Protein AF-A0A2H5UZP2-F1 (afdb_monomer_lite)

Structure (mmCIF, N/CA/C/O backbone):
data_AF-A0A2H5UZP2-F1
#
_entry.id   AF-A0A2H5UZP2-F1
#
loop_
_atom_site.group_PDB
_atom_site.id
_atom_site.type_symbol
_atom_site.label_atom_id
_atom_site.label_alt_id
_atom_site.label_comp_id
_atom_site.label_asym_id
_atom_site.label_entity_id
_atom_site.label_seq_id
_atom_site.pdbx_PDB_ins_code
_atom_site.Cartn_x
_atom_site.Cartn_y
_atom_site.Cartn_z
_atom_site.occupancy
_atom_site.B_iso_or_equiv
_atom_site.auth_seq_id
_atom_site.auth_comp_id
_atom_site.auth_asym_id
_atom_site.auth_atom_id
_atom_site.pdbx_PDB_model_num
ATOM 1 N N . MET A 1 1 ? 13.205 -14.088 -8.915 1.00 53.28 1 MET A N 1
ATOM 2 C CA . MET A 1 1 ? 12.594 -13.088 -9.824 1.00 53.28 1 MET A CA 1
ATOM 3 C C . MET A 1 1 ? 11.179 -13.455 -10.300 1.00 53.28 1 MET A C 1
ATOM 5 O O . MET A 1 1 ? 10.355 -12.557 -10.364 1.00 53.28 1 MET A O 1
ATOM 9 N N . LYS A 1 2 ? 10.846 -14.736 -10.568 1.00 59.81 2 LYS A N 1
ATOM 10 C CA . LYS A 1 2 ? 9.486 -15.157 -10.995 1.00 59.81 2 LYS A CA 1
ATOM 11 C C . LYS A 1 2 ? 8.351 -14.804 -10.013 1.00 59.81 2 LYS A C 1
ATOM 13 O O . LYS A 1 2 ? 7.269 -14.460 -10.465 1.00 59.81 2 LYS A O 1
ATOM 18 N N . THR A 1 3 ? 8.604 -14.827 -8.702 1.00 61.09 3 THR A N 1
ATOM 19 C CA . THR A 1 3 ? 7.579 -14.585 -7.667 1.00 61.09 3 THR A CA 1
ATOM 20 C C . THR A 1 3 ? 7.046 -13.150 -7.643 1.00 61.09 3 THR A C 1
ATOM 22 O O . THR A 1 3 ? 5.877 -12.942 -7.363 1.00 61.09 3 THR A O 1
ATOM 25 N N . PHE A 1 4 ? 7.858 -12.136 -7.958 1.00 61.19 4 PHE A N 1
ATOM 26 C CA . PHE A 1 4 ? 7.394 -10.741 -7.905 1.00 61.19 4 PHE A CA 1
ATOM 27 C C . PHE A 1 4 ? 6.475 -10.388 -9.086 1.00 61.19 4 PHE A C 1
ATOM 29 O O . PHE A 1 4 ? 5.494 -9.666 -8.922 1.00 61.19 4 PHE A O 1
ATOM 36 N N . LEU A 1 5 ? 6.742 -10.969 -10.260 1.00 60.28 5 LEU A N 1
ATOM 37 C CA . LEU A 1 5 ? 5.914 -10.795 -11.456 1.00 60.28 5 LEU A CA 1
ATOM 38 C C . LEU A 1 5 ? 4.528 -11.436 -11.300 1.00 60.28 5 LEU A C 1
ATOM 40 O O . LEU A 1 5 ? 3.554 -10.871 -11.789 1.00 60.28 5 LEU A O 1
ATOM 44 N N . SER A 1 6 ? 4.409 -12.558 -10.576 1.00 66.81 6 SER A N 1
ATOM 45 C CA . SER A 1 6 ? 3.100 -13.171 -10.295 1.00 66.81 6 SER A CA 1
ATOM 46 C C . SER A 1 6 ? 2.198 -12.313 -9.398 1.00 66.81 6 SER A C 1
ATOM 48 O O . SER A 1 6 ? 0.988 -12.495 -9.429 1.00 66.81 6 SER A O 1
ATOM 50 N N . TYR A 1 7 ? 2.760 -11.350 -8.656 1.00 67.19 7 TYR A N 1
ATOM 51 C CA . TYR A 1 7 ? 2.006 -10.341 -7.898 1.00 67.19 7 TYR A CA 1
ATOM 52 C C . TYR A 1 7 ? 1.818 -9.020 -8.670 1.00 67.19 7 TYR A C 1
ATOM 54 O O . TYR A 1 7 ? 1.363 -8.034 -8.096 1.00 67.19 7 TYR A O 1
ATOM 62 N N . GLY A 1 8 ? 2.190 -8.962 -9.957 1.00 72.62 8 GLY A N 1
ATOM 63 C CA . GLY A 1 8 ? 2.057 -7.753 -10.780 1.00 72.62 8 GLY A CA 1
ATOM 64 C C . GLY A 1 8 ? 2.952 -6.588 -10.339 1.00 72.62 8 GLY A C 1
ATOM 65 O O . GLY A 1 8 ? 2.676 -5.436 -10.681 1.00 72.62 8 GLY A O 1
ATOM 66 N N . LEU A 1 9 ? 4.009 -6.866 -9.571 1.00 79.75 9 LEU A N 1
ATOM 67 C CA . LEU A 1 9 ? 4.891 -5.840 -9.022 1.00 79.75 9 LEU A CA 1
ATOM 68 C C . LEU A 1 9 ? 5.681 -5.142 -10.128 1.00 79.75 9 LEU A C 1
ATOM 70 O O . LEU A 1 9 ? 6.368 -5.784 -10.922 1.00 79.75 9 LEU A O 1
ATOM 74 N N . ARG A 1 10 ? 5.598 -3.808 -10.147 1.00 79.81 10 ARG A N 1
ATOM 75 C CA . ARG A 1 10 ? 6.279 -2.943 -11.127 1.00 79.81 10 ARG A CA 1
ATOM 76 C C . ARG A 1 10 ? 7.603 -2.364 -10.615 1.00 79.81 10 ARG A C 1
ATOM 78 O O . ARG A 1 10 ? 8.316 -1.730 -11.382 1.00 79.81 10 ARG A O 1
ATOM 85 N N . GLY A 1 11 ? 7.929 -2.580 -9.339 1.00 82.00 11 GLY A N 1
ATOM 86 C CA . GLY A 1 11 ? 9.145 -2.088 -8.692 1.00 82.00 11 GLY A CA 1
ATOM 87 C C . GLY A 1 11 ? 9.282 -2.582 -7.248 1.00 82.00 11 GLY A C 1
ATOM 88 O O . GLY A 1 11 ? 8.372 -3.213 -6.707 1.00 82.00 11 GLY A O 1
ATOM 89 N N . THR A 1 12 ? 10.429 -2.311 -6.624 1.00 84.31 12 THR A N 1
ATOM 90 C CA . THR A 1 12 ? 10.722 -2.675 -5.226 1.00 84.31 12 THR A CA 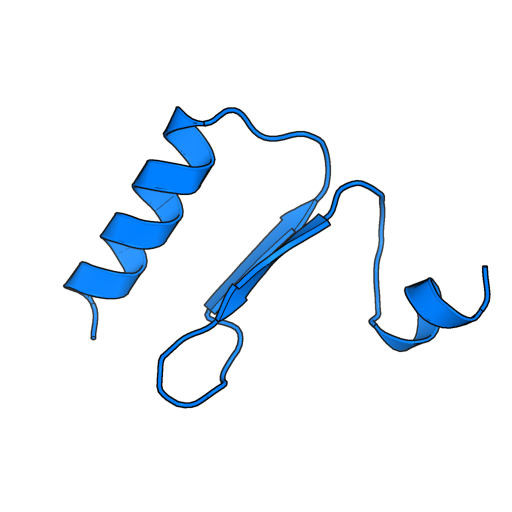1
ATOM 91 C C . THR A 1 12 ? 11.367 -1.497 -4.484 1.00 84.31 12 THR A C 1
ATOM 93 O O . THR A 1 12 ? 12.238 -0.861 -5.075 1.00 84.31 12 THR A O 1
ATOM 96 N N . PRO A 1 13 ? 11.017 -1.236 -3.209 1.00 91.19 13 PRO A N 1
ATOM 97 C CA . PRO A 1 13 ? 9.945 -1.884 -2.446 1.00 91.19 13 PRO A CA 1
ATOM 98 C C . PRO A 1 13 ? 8.553 -1.535 -3.004 1.00 91.19 13 PRO A C 1
ATOM 100 O O . PRO A 1 13 ? 8.395 -0.571 -3.747 1.00 91.19 13 PRO A O 1
ATOM 103 N N . THR A 1 14 ? 7.550 -2.355 -2.693 1.00 91.62 14 THR A N 1
ATOM 104 C CA . THR A 1 14 ? 6.137 -2.056 -2.970 1.00 91.62 14 THR A CA 1
ATOM 105 C C . THR A 1 14 ? 5.328 -2.349 -1.716 1.00 91.62 14 THR A C 1
ATOM 107 O O . THR A 1 14 ? 5.511 -3.396 -1.094 1.00 91.62 14 THR A O 1
ATOM 110 N N . TYR A 1 15 ? 4.426 -1.438 -1.371 1.00 92.88 15 TYR A N 1
ATOM 111 C CA . TYR A 1 15 ? 3.561 -1.520 -0.201 1.00 92.88 15 TYR A CA 1
ATOM 112 C C . TYR A 1 15 ? 2.112 -1.711 -0.649 1.00 92.88 15 TYR A C 1
ATOM 114 O O . TYR A 1 15 ? 1.631 -1.002 -1.536 1.00 92.88 15 TYR A O 1
ATOM 122 N N . PHE A 1 16 ? 1.412 -2.647 -0.012 1.00 92.88 16 PHE A N 1
ATOM 123 C CA . PHE A 1 16 ? -0.015 -2.887 -0.216 1.00 92.88 16 PHE A CA 1
ATOM 124 C C . PHE A 1 16 ? -0.769 -2.563 1.066 1.00 92.88 16 PHE A C 1
ATOM 126 O O . PHE A 1 16 ? -0.408 -3.060 2.132 1.00 92.88 16 PHE A O 1
ATOM 133 N N . LEU A 1 17 ? -1.831 -1.768 0.959 1.00 93.06 17 LEU A N 1
ATOM 134 C CA . LEU A 1 17 ? -2.764 -1.564 2.061 1.00 93.06 17 LEU A CA 1
ATOM 135 C C . LEU A 1 17 ? -3.982 -2.455 1.830 1.00 93.06 17 LEU A C 1
ATOM 137 O O . LEU A 1 17 ? -4.652 -2.336 0.803 1.00 93.06 17 LEU A O 1
ATOM 141 N N . ILE A 1 18 ? -4.242 -3.351 2.779 1.00 91.69 18 ILE A N 1
ATOM 142 C CA . ILE A 1 18 ? -5.291 -4.371 2.702 1.00 91.69 18 ILE A CA 1
ATOM 143 C C . ILE A 1 18 ? -6.409 -3.998 3.682 1.00 91.69 18 ILE A C 1
ATOM 145 O O . ILE A 1 18 ? -6.137 -3.700 4.846 1.00 91.69 18 ILE A O 1
ATOM 149 N N . ARG A 1 19 ? -7.658 -3.986 3.207 1.00 89.31 19 ARG A N 1
ATOM 150 C CA . ARG A 1 19 ? -8.855 -3.770 4.036 1.00 89.31 19 ARG A CA 1
ATOM 151 C C . ARG A 1 19 ? -9.222 -5.033 4.829 1.00 89.31 19 ARG A C 1
ATOM 153 O O . ARG A 1 19 ? -8.795 -6.125 4.458 1.00 89.31 19 ARG A O 1
ATOM 160 N N . PRO A 1 20 ? -10.076 -4.931 5.867 1.00 89.12 20 PRO A N 1
ATOM 161 C CA . PRO A 1 20 ? -10.568 -6.103 6.598 1.00 89.12 20 PRO A CA 1
ATOM 162 C C . PRO A 1 20 ? -11.284 -7.144 5.721 1.00 89.12 20 PRO A C 1
ATOM 164 O O . PRO A 1 20 ? -11.235 -8.333 6.019 1.00 89.12 20 PRO A O 1
ATOM 167 N N . ASP A 1 21 ? -11.898 -6.721 4.610 1.00 92.81 21 ASP A N 1
ATOM 168 C CA . ASP A 1 21 ? -12.531 -7.608 3.619 1.00 92.81 21 ASP A CA 1
ATOM 169 C C . ASP A 1 21 ? -11.525 -8.330 2.698 1.00 92.81 21 ASP A C 1
ATOM 171 O O . ASP A 1 21 ? -11.912 -8.974 1.726 1.00 92.81 21 ASP A O 1
ATOM 175 N N . SER A 1 22 ? -10.226 -8.237 3.001 1.00 90.50 22 SER A N 1
ATOM 176 C CA . SER A 1 22 ? -9.111 -8.775 2.212 1.00 90.50 22 SER A CA 1
ATOM 177 C C . SER A 1 22 ? -8.917 -8.129 0.832 1.00 90.50 22 SER A C 1
ATOM 179 O O . SER A 1 22 ? -8.073 -8.589 0.060 1.00 90.50 22 SER A O 1
ATOM 181 N N . SER A 1 23 ? -9.629 -7.042 0.509 1.00 91.88 23 SER A N 1
ATOM 182 C CA . SER A 1 23 ? -9.399 -6.279 -0.723 1.00 91.88 23 SER A CA 1
ATOM 183 C C . SER A 1 23 ? -8.188 -5.347 -0.604 1.00 91.88 23 SER A C 1
ATOM 185 O O . SER A 1 23 ? -7.904 -4.777 0.453 1.00 9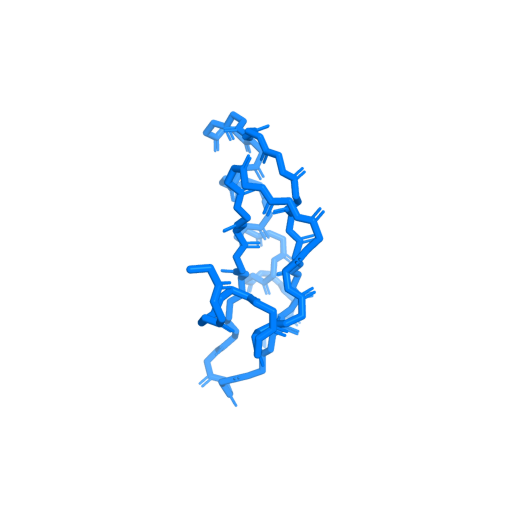1.88 23 SER A O 1
ATOM 187 N N . VAL A 1 24 ? -7.467 -5.145 -1.712 1.00 91.50 24 VAL A N 1
ATOM 188 C CA . VAL A 1 24 ? -6.391 -4.147 -1.780 1.00 91.50 24 VAL A CA 1
ATOM 189 C C . VAL A 1 24 ? -7.011 -2.761 -1.953 1.00 91.50 24 VAL A C 1
ATOM 191 O O . VAL A 1 24 ? -7.697 -2.490 -2.938 1.00 91.50 24 VAL A O 1
ATOM 194 N N . ALA A 1 25 ? -6.760 -1.866 -1.002 1.00 92.50 25 ALA A N 1
ATOM 195 C CA . ALA A 1 25 ? -7.207 -0.478 -1.059 1.00 92.50 2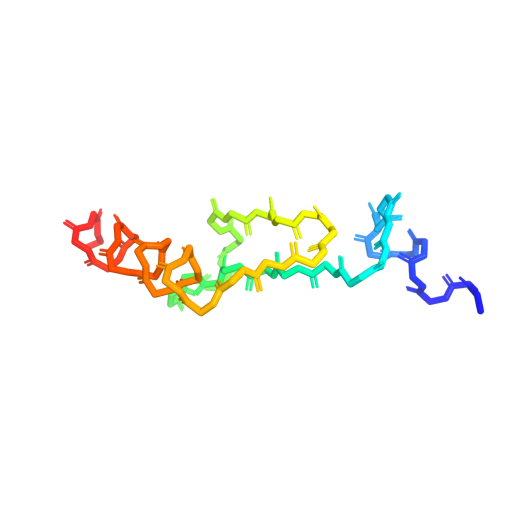5 ALA A CA 1
ATOM 196 C C . ALA A 1 25 ? -6.265 0.424 -1.851 1.00 92.50 25 ALA A C 1
ATOM 198 O O . ALA A 1 25 ? -6.723 1.339 -2.533 1.00 92.50 25 ALA A O 1
ATOM 199 N N . LEU A 1 26 ? -4.958 0.196 -1.712 1.00 92.44 26 LEU A N 1
ATOM 200 C CA . LEU A 1 26 ? -3.919 1.054 -2.267 1.00 92.44 26 LEU A CA 1
ATOM 201 C C . LEU A 1 26 ? -2.635 0.256 -2.517 1.00 92.44 26 LEU A C 1
ATOM 203 O O . LEU A 1 26 ? -2.302 -0.666 -1.768 1.00 92.44 26 LEU A O 1
ATOM 207 N N . THR A 1 27 ? -1.897 0.653 -3.551 1.00 93.06 27 THR A N 1
ATOM 208 C CA . THR A 1 27 ? -0.555 0.153 -3.862 1.00 93.06 27 THR A CA 1
ATOM 209 C C . THR A 1 27 ? 0.395 1.334 -4.021 1.00 93.06 27 THR A C 1
ATOM 211 O O . THR A 1 27 ? 0.116 2.241 -4.804 1.00 93.06 27 THR A O 1
ATOM 214 N N . LEU A 1 28 ? 1.515 1.318 -3.297 1.00 92.69 28 LEU A N 1
ATOM 215 C CA . LEU A 1 28 ? 2.571 2.332 -3.372 1.00 92.69 28 LEU A 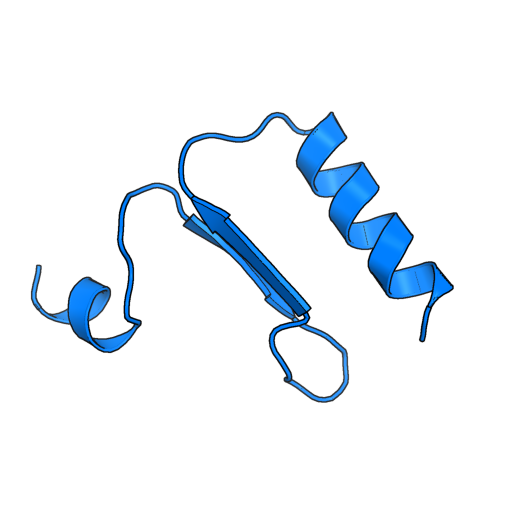CA 1
ATOM 216 C C . LEU A 1 28 ? 3.865 1.670 -3.844 1.00 92.69 28 LEU A C 1
ATOM 218 O O . LEU A 1 28 ? 4.306 0.691 -3.244 1.00 92.69 28 LEU A O 1
ATOM 222 N N . VAL A 1 29 ? 4.460 2.187 -4.918 1.00 93.00 29 VAL A N 1
ATOM 223 C CA . VAL A 1 29 ? 5.687 1.641 -5.519 1.00 93.00 29 VAL A CA 1
ATOM 224 C C . VAL A 1 29 ? 6.859 2.569 -5.224 1.00 93.00 29 VAL A C 1
ATOM 226 O O . VAL A 1 29 ? 6.740 3.783 -5.371 1.00 93.00 29 VAL A O 1
ATOM 229 N N . GLY A 1 30 ? 7.999 1.986 -4.861 1.00 91.88 30 GLY A N 1
ATOM 230 C CA . GLY A 1 30 ? 9.187 2.715 -4.435 1.00 91.88 30 GLY A CA 1
ATOM 231 C C . GLY A 1 30 ? 9.176 2.992 -2.936 1.00 91.88 30 GLY A C 1
ATOM 232 O O . GLY A 1 30 ? 8.178 2.770 -2.249 1.00 91.88 30 GLY A O 1
ATOM 233 N N . GLU A 1 31 ? 10.310 3.454 -2.423 1.00 95.38 31 GLU A N 1
ATOM 234 C CA . GLU A 1 31 ? 10.485 3.758 -1.005 1.00 95.38 31 GLU A CA 1
ATOM 235 C C . GLU A 1 31 ? 9.523 4.862 -0.546 1.00 95.38 31 GLU A C 1
ATOM 237 O O . GLU A 1 31 ? 9.323 5.856 -1.244 1.00 95.38 31 GLU A O 1
ATOM 242 N N . GLN A 1 32 ? 8.894 4.658 0.612 1.00 96.06 32 GLN A N 1
ATOM 243 C CA . GLN A 1 32 ? 7.922 5.583 1.196 1.00 96.06 32 GLN A CA 1
ATOM 244 C C . GLN A 1 32 ? 8.385 5.988 2.592 1.00 96.06 32 GLN A C 1
ATOM 246 O O . GLN A 1 32 ? 8.900 5.152 3.337 1.00 96.06 32 GLN A O 1
ATOM 251 N N . SER A 1 33 ? 8.155 7.248 2.973 1.00 96.88 33 SER A N 1
ATOM 252 C CA . SER A 1 33 ? 8.380 7.674 4.356 1.00 96.88 33 SER A CA 1
ATOM 253 C C . SER A 1 33 ? 7.308 7.108 5.289 1.00 96.88 33 SER A C 1
ATOM 255 O O . SER A 1 33 ? 6.200 6.755 4.870 1.00 96.88 33 SER A O 1
ATOM 257 N N . TYR A 1 34 ? 7.625 7.062 6.582 1.00 95.81 34 TYR A N 1
ATOM 258 C CA . TYR A 1 34 ? 6.684 6.629 7.612 1.00 95.81 34 TYR A CA 1
ATOM 259 C C . TYR A 1 34 ? 5.393 7.460 7.597 1.00 95.81 34 TYR A C 1
ATOM 261 O O . TYR A 1 34 ? 4.296 6.912 7.692 1.00 95.81 34 TYR A O 1
ATOM 269 N N . GLU A 1 35 ? 5.507 8.776 7.427 1.00 97.62 35 GLU A N 1
ATOM 270 C CA . GLU A 1 35 ? 4.375 9.701 7.440 1.00 97.62 35 GLU A CA 1
ATOM 271 C C . GLU A 1 35 ? 3.396 9.410 6.301 1.00 97.62 35 GLU A C 1
ATOM 273 O O . GLU A 1 35 ? 2.186 9.415 6.533 1.00 97.62 35 GLU A O 1
ATOM 278 N N . ILE A 1 36 ? 3.909 9.100 5.104 1.00 95.56 36 ILE A N 1
ATOM 279 C CA . ILE A 1 36 ? 3.089 8.731 3.941 1.00 95.56 36 ILE A CA 1
ATOM 280 C C . ILE A 1 36 ? 2.335 7.431 4.224 1.00 95.56 36 ILE A C 1
ATOM 282 O O . ILE A 1 36 ? 1.125 7.351 3.999 1.00 95.56 36 ILE A O 1
ATOM 286 N N . LEU A 1 37 ? 3.026 6.420 4.760 1.00 95.31 37 LEU A N 1
ATOM 287 C CA . LEU A 1 37 ? 2.408 5.135 5.090 1.00 95.31 37 LEU A CA 1
ATOM 288 C C . LEU A 1 37 ? 1.333 5.290 6.175 1.00 95.31 37 LEU A C 1
ATOM 290 O O . LEU A 1 37 ? 0.231 4.759 6.025 1.00 95.31 37 LEU A O 1
ATOM 294 N N . ARG A 1 38 ? 1.612 6.064 7.230 1.00 95.62 38 ARG A N 1
ATOM 295 C CA . ARG A 1 38 ? 0.660 6.349 8.313 1.00 95.62 38 ARG A CA 1
ATOM 296 C C . ARG A 1 38 ? -0.597 7.044 7.788 1.00 95.62 38 ARG A C 1
ATOM 298 O O . ARG A 1 38 ? -1.704 6.591 8.071 1.00 95.62 38 ARG A O 1
ATOM 305 N N . GLN A 1 39 ? -0.436 8.102 6.990 1.00 95.19 39 GLN A N 1
ATOM 306 C CA . GLN A 1 39 ? -1.564 8.829 6.396 1.00 95.19 39 GLN A CA 1
ATOM 307 C C . GLN A 1 39 ? -2.406 7.933 5.484 1.00 95.19 39 GLN A C 1
ATOM 309 O O . GLN A 1 39 ? -3.636 8.003 5.512 1.00 95.19 39 GLN A O 1
ATOM 314 N N . ALA A 1 40 ? -1.763 7.066 4.699 1.00 93.38 40 ALA A N 1
ATOM 315 C CA . ALA A 1 40 ? -2.467 6.135 3.830 1.00 93.38 40 ALA A CA 1
ATOM 316 C C . ALA A 1 40 ? -3.365 5.183 4.641 1.00 93.38 40 ALA A C 1
ATOM 318 O O . ALA A 1 40 ? -4.544 5.038 4.311 1.00 93.38 40 ALA A O 1
ATOM 319 N N . VAL A 1 41 ? -2.849 4.614 5.738 1.00 92.94 41 VAL A N 1
ATOM 320 C CA . VAL A 1 41 ? -3.618 3.735 6.639 1.00 92.94 41 VAL A CA 1
ATOM 321 C C . VAL A 1 41 ? -4.794 4.478 7.278 1.00 92.94 41 VAL A C 1
ATOM 323 O O . VAL A 1 41 ? -5.928 4.003 7.203 1.00 92.94 41 VAL A O 1
ATOM 326 N N . GLU A 1 42 ? -4.558 5.664 7.840 1.00 93.50 42 GLU A N 1
ATOM 327 C CA . GLU A 1 42 ? -5.606 6.481 8.474 1.00 93.50 42 GLU A CA 1
ATOM 328 C C . GLU A 1 42 ? -6.715 6.863 7.486 1.00 93.50 42 GLU A C 1
ATOM 330 O O . GLU A 1 42 ? -7.901 6.766 7.803 1.00 93.50 42 GLU A O 1
ATOM 335 N N . SER A 1 43 ? -6.348 7.227 6.254 1.00 89.50 43 SER A N 1
ATOM 336 C CA . SER A 1 43 ? -7.311 7.618 5.219 1.00 89.50 43 SER A CA 1
ATOM 337 C C . SER A 1 43 ? -8.261 6.4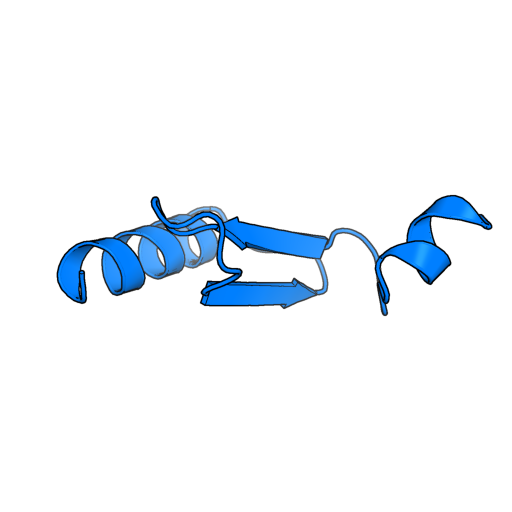90 4.804 1.00 89.50 43 SER A C 1
ATOM 339 O O . SER A 1 43 ? -9.376 6.762 4.358 1.00 89.50 43 SER A O 1
ATOM 341 N N . ILE A 1 44 ? -7.823 5.233 4.926 1.00 86.25 44 ILE A N 1
ATOM 342 C CA . ILE A 1 44 ? -8.626 4.051 4.594 1.00 86.25 44 ILE A CA 1
ATOM 343 C C . ILE A 1 44 ? -9.470 3.628 5.797 1.00 86.25 44 ILE A C 1
ATOM 345 O O . ILE A 1 44 ? -10.640 3.285 5.616 1.00 86.25 44 ILE A O 1
ATOM 349 N N . ALA A 1 45 ? -8.914 3.706 7.009 1.00 79.06 45 ALA A N 1
ATOM 350 C CA . ALA A 1 45 ? -9.632 3.405 8.245 1.00 79.06 45 ALA A CA 1
ATOM 351 C C . ALA A 1 45 ? -10.830 4.343 8.474 1.00 79.06 45 ALA A C 1
ATOM 353 O O . ALA A 1 45 ? -11.863 3.896 8.947 1.00 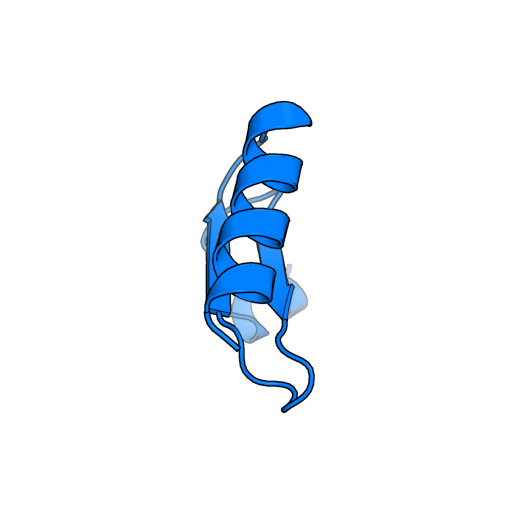79.06 45 ALA A O 1
ATOM 354 N N . LEU A 1 46 ? -10.724 5.620 8.089 1.00 71.50 46 LEU A N 1
ATOM 355 C CA . LEU A 1 46 ? -11.811 6.602 8.226 1.00 71.50 46 LEU A CA 1
ATOM 356 C C . LEU A 1 46 ? -12.905 6.496 7.145 1.00 71.50 46 LEU A C 1
ATOM 358 O O . LEU A 1 46 ? -13.910 7.197 7.227 1.00 71.50 46 LEU A O 1
ATOM 362 N N . LYS A 1 47 ? -12.700 5.677 6.105 1.00 60.44 47 LYS A N 1
ATOM 363 C CA . LYS A 1 47 ? -13.646 5.480 4.987 1.00 60.44 47 LYS A CA 1
ATOM 364 C C . LYS A 1 47 ? -14.371 4.129 5.029 1.00 60.44 47 LYS A C 1
ATOM 366 O O . LYS A 1 47 ? -15.136 3.850 4.107 1.00 60.44 47 LYS A O 1
ATOM 371 N N . SER A 1 48 ? -14.079 3.297 6.029 1.00 55.72 48 SER A N 1
ATOM 372 C CA . SER A 1 48 ? -14.686 1.974 6.243 1.00 55.72 48 SER A CA 1
ATOM 373 C C . SER A 1 48 ? -15.664 2.039 7.408 1.00 55.72 48 SER A C 1
ATOM 375 O O . SER A 1 48 ? -16.679 1.318 7.341 1.00 55.72 48 SER A O 1
#

Secondary structure (DSSP, 8-state):
-HHHHHTT--SSSEEEEE-TTS-EEEEEES---HHHHHHHHHHHHTT-

Radius of gyration: 11.97 Å; chains: 1; bounding box: 27×25×20 Å

pLDDT: mean 84.75, std 13.01, range [53.28, 97.62]

Sequence (48 aa):
MKTFLSYGLRGTPTYFLIRPDSSVALTLVGEQSYEILRQAVESIALKS

Foldseek 3Di:
DVVCVVVVAPAPPKDFDADPVRDTPDIDHDDDDPVVVVVVNVVVVVVD